Protein AF-A0A8C0Z9M3-F1 (afdb_monomer_lite)

Radius of gyration: 16.29 Å; chains: 1; bounding box: 30×34×45 Å

Sequence (94 aa):
PGSEDNTWEPEENLDCPDLIAEFLQSQKTAHESEKSEGSKRKAESDTEDKGEESKPKKKKEESEKPRGFARGFEPERIIGATDSSGELMFLMKW

Foldseek 3Di:
DFLVQKDKDFVVLCPPVPQVCVVVVVVCVVVVVVVVPDPDDDPPPDDDDDPDDDDDDDDPDPVPQDGDCRNVDDFPHFPDWDCVVVTIITTTGD

Structure (mmCIF, N/CA/C/O backbone):
data_AF-A0A8C0Z9M3-F1
#
_entry.id   AF-A0A8C0Z9M3-F1
#
loop_
_atom_site.group_PDB
_atom_site.id
_atom_site.type_symbol
_atom_site.label_atom_id
_atom_site.label_alt_id
_atom_site.label_comp_id
_atom_site.label_asym_id
_atom_site.label_entity_id
_atom_site.label_seq_id
_atom_site.pdbx_PDB_ins_code
_atom_site.Cartn_x
_atom_site.Cartn_y
_atom_site.Cartn_z
_atom_site.occupancy
_atom_site.B_iso_or_equiv
_atom_site.auth_seq_id
_atom_site.auth_comp_id
_atom_site.auth_asym_id
_atom_site.auth_atom_id
_atom_site.pdbx_PDB_model_num
ATOM 1 N N . PRO A 1 1 ? 20.319 -0.299 -0.052 1.00 40.44 1 PRO A N 1
ATOM 2 C CA . PRO A 1 1 ? 19.837 0.321 -1.306 1.00 40.44 1 PRO A CA 1
ATOM 3 C C . PRO A 1 1 ? 18.601 -0.433 -1.815 1.00 40.44 1 PRO A C 1
ATOM 5 O O . PRO A 1 1 ? 18.741 -1.472 -2.446 1.00 40.44 1 PRO A O 1
ATOM 8 N N . GLY A 1 2 ? 17.408 0.004 -1.415 1.00 52.97 2 GLY A N 1
ATOM 9 C CA . GLY A 1 2 ? 16.159 -0.683 -1.782 1.00 52.97 2 GLY A CA 1
ATOM 10 C C . GLY A 1 2 ? 14.891 -0.030 -1.234 1.00 52.97 2 GLY A C 1
ATOM 11 O O . GLY A 1 2 ? 13.859 -0.674 -1.168 1.00 52.97 2 GLY A O 1
ATOM 12 N N . SER A 1 3 ? 14.975 1.219 -0.770 1.00 55.97 3 SER A N 1
ATOM 13 C CA . SER A 1 3 ? 13.826 2.010 -0.308 1.00 55.97 3 SER A CA 1
ATOM 14 C C . SER A 1 3 ? 13.433 3.104 -1.303 1.00 55.97 3 SER A C 1
ATOM 16 O O . SER A 1 3 ? 12.419 3.758 -1.104 1.00 55.97 3 SER A O 1
ATOM 18 N N . GLU A 1 4 ? 14.233 3.319 -2.352 1.00 63.41 4 GLU A N 1
ATOM 19 C CA . GLU A 1 4 ? 13.984 4.329 -3.395 1.00 63.41 4 GLU A CA 1
ATOM 20 C C . GLU A 1 4 ? 12.887 3.894 -4.381 1.00 63.41 4 GLU A C 1
ATOM 22 O O . GLU A 1 4 ? 12.396 4.711 -5.155 1.00 63.41 4 GLU A O 1
ATOM 27 N N . ASP A 1 5 ? 12.493 2.620 -4.333 1.00 75.69 5 ASP A N 1
ATOM 28 C CA . ASP A 1 5 ? 11.456 2.044 -5.183 1.00 75.69 5 ASP A CA 1
ATOM 29 C C . ASP A 1 5 ? 10.074 2.013 -4.522 1.00 75.69 5 ASP A C 1
ATOM 31 O O . ASP A 1 5 ? 9.102 1.749 -5.221 1.00 75.69 5 ASP A O 1
ATOM 35 N N . ASN A 1 6 ? 9.970 2.282 -3.213 1.00 86.62 6 ASN A N 1
ATOM 36 C CA . ASN A 1 6 ? 8.694 2.248 -2.499 1.00 86.62 6 ASN A CA 1
ATOM 37 C C . ASN A 1 6 ? 7.747 3.326 -3.040 1.00 86.62 6 ASN A C 1
ATOM 39 O O . ASN A 1 6 ? 8.136 4.490 -3.161 1.00 86.62 6 ASN A O 1
ATOM 43 N N . THR A 1 7 ? 6.495 2.960 -3.308 1.00 88.56 7 THR A N 1
ATOM 44 C CA . THR A 1 7 ? 5.485 3.882 -3.848 1.00 88.56 7 THR A CA 1
ATOM 45 C C . THR A 1 7 ? 4.180 3.808 -3.066 1.00 88.56 7 THR A C 1
ATOM 47 O O . THR A 1 7 ? 3.818 2.757 -2.537 1.00 88.56 7 THR A O 1
ATOM 50 N N . TRP A 1 8 ? 3.492 4.947 -2.967 1.00 90.19 8 TRP A N 1
ATOM 51 C CA . TRP A 1 8 ? 2.128 5.023 -2.450 1.00 90.19 8 TRP A CA 1
ATOM 52 C C . TRP A 1 8 ? 1.158 4.734 -3.583 1.00 90.19 8 TRP A C 1
ATOM 54 O O . TRP A 1 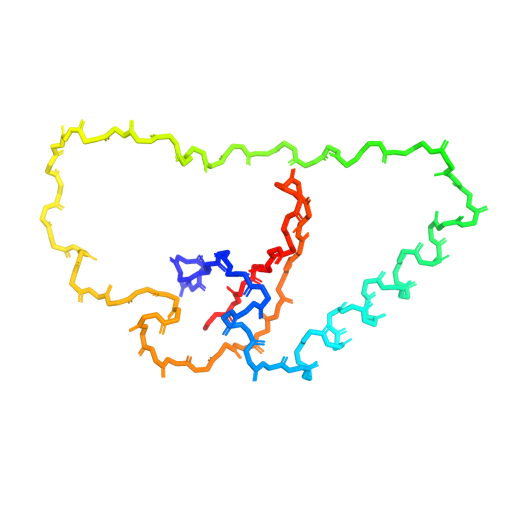8 ? 1.129 5.462 -4.572 1.00 90.19 8 TRP A O 1
ATOM 64 N N . GLU A 1 9 ? 0.398 3.661 -3.435 1.00 89.12 9 GLU A N 1
ATOM 65 C CA . GLU A 1 9 ? -0.477 3.138 -4.474 1.00 89.12 9 GLU A CA 1
ATOM 66 C C . GLU A 1 9 ? -1.895 3.018 -3.909 1.00 89.12 9 GLU A C 1
ATOM 68 O O . GLU A 1 9 ? -2.057 2.620 -2.746 1.00 89.12 9 GLU A O 1
ATOM 73 N N . PRO A 1 10 ? -2.923 3.393 -4.684 1.00 88.81 10 PRO A N 1
ATOM 74 C CA . PRO A 1 10 ? -4.306 3.251 -4.250 1.00 88.81 10 PRO A CA 1
ATOM 75 C C . PRO A 1 10 ? -4.679 1.771 -4.120 1.00 88.81 10 PRO A C 1
ATOM 77 O O . PRO A 1 10 ? -4.090 0.914 -4.783 1.00 88.81 10 PRO A O 1
ATOM 80 N N . GLU A 1 11 ? -5.698 1.472 -3.308 1.00 85.56 11 GLU A N 1
ATOM 81 C CA . GLU A 1 11 ? -6.284 0.123 -3.217 1.00 85.56 11 GLU A CA 1
ATOM 82 C C . GLU A 1 11 ? -6.600 -0.469 -4.596 1.00 85.56 11 GLU A C 1
ATOM 84 O O . GLU A 1 11 ? -6.355 -1.645 -4.831 1.00 85.56 11 GLU A O 1
ATOM 89 N N . GLU A 1 12 ? -7.052 0.364 -5.533 1.00 84.00 12 GLU A N 1
ATOM 90 C CA . GLU A 1 12 ? -7.403 -0.055 -6.892 1.00 84.00 12 GLU A CA 1
ATOM 91 C C . GLU A 1 12 ? -6.206 -0.541 -7.726 1.00 84.00 12 GLU A C 1
ATOM 93 O O . GLU A 1 12 ? -6.397 -1.332 -8.643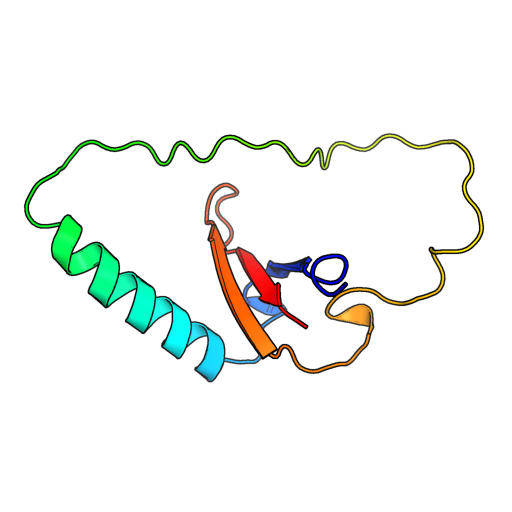 1.00 84.00 12 GLU A O 1
ATOM 98 N N . ASN A 1 13 ? -4.978 -0.098 -7.425 1.00 83.12 13 ASN A N 1
ATOM 99 C CA . ASN A 1 13 ? -3.770 -0.648 -8.055 1.00 83.12 13 ASN A CA 1
ATOM 100 C C . ASN A 1 13 ? -3.344 -1.965 -7.387 1.00 83.12 13 ASN A C 1
ATOM 102 O O . ASN A 1 13 ? -2.667 -2.790 -7.996 1.00 83.12 13 ASN A O 1
ATOM 106 N N . LEU A 1 14 ? -3.722 -2.171 -6.125 1.00 82.12 14 LEU A N 1
ATOM 107 C CA . LEU A 1 14 ? -3.369 -3.333 -5.320 1.00 82.12 14 LEU A CA 1
ATOM 108 C C . LEU A 1 14 ? -4.362 -4.464 -5.570 1.00 82.12 14 LEU A C 1
ATOM 110 O O . LEU A 1 14 ? -5.134 -4.837 -4.688 1.00 82.12 14 LEU A O 1
ATOM 114 N N . ASP A 1 15 ? -4.271 -5.098 -6.734 1.00 79.81 15 ASP A N 1
ATOM 115 C CA . ASP A 1 15 ? -5.002 -6.335 -7.050 1.00 79.81 15 ASP A CA 1
ATOM 116 C C . ASP A 1 15 ? -4.475 -7.557 -6.246 1.00 79.81 15 ASP A C 1
ATOM 118 O O . ASP A 1 15 ? -4.383 -8.678 -6.743 1.00 79.81 15 ASP A O 1
ATOM 122 N N . CYS A 1 16 ? -4.067 -7.350 -4.988 1.00 84.06 16 CYS A N 1
ATOM 123 C CA . CYS A 1 16 ? -3.407 -8.307 -4.097 1.00 84.06 16 CYS A CA 1
ATOM 124 C C . CYS A 1 16 ? -4.114 -8.343 -2.726 1.00 84.06 16 CYS A C 1
ATOM 126 O O . CYS A 1 16 ? -3.568 -7.849 -1.729 1.00 84.06 16 CYS A O 1
ATOM 128 N N . PRO A 1 17 ? -5.318 -8.940 -2.635 1.00 86.69 17 PRO A N 1
ATOM 129 C CA . PRO A 1 17 ? -6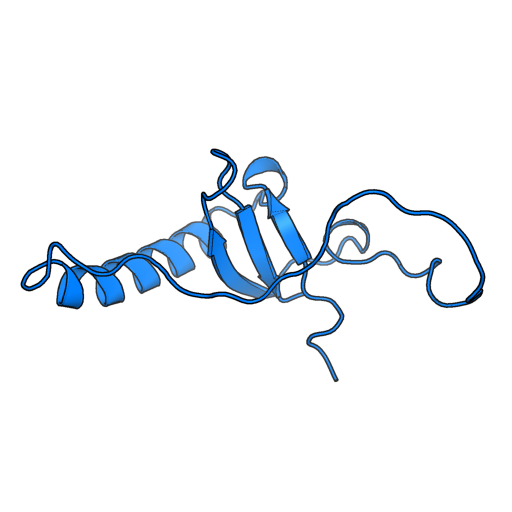.108 -8.967 -1.401 1.00 86.69 17 PRO A CA 1
ATOM 130 C C . PRO A 1 17 ? -5.382 -9.648 -0.233 1.00 86.69 17 PRO A C 1
ATOM 132 O O . PRO A 1 17 ? -5.607 -9.283 0.919 1.00 86.69 17 PRO A O 1
ATOM 135 N N . ASP A 1 18 ? -4.476 -10.587 -0.515 1.00 89.94 18 ASP A N 1
ATOM 136 C CA . ASP A 1 18 ? -3.703 -11.300 0.505 1.00 89.94 18 ASP A CA 1
ATOM 137 C C . ASP A 1 18 ? -2.727 -10.375 1.253 1.00 89.94 18 ASP A C 1
ATOM 139 O O . ASP A 1 18 ? -2.662 -10.408 2.484 1.00 89.94 18 ASP A O 1
ATOM 143 N N . LEU A 1 19 ? -2.016 -9.492 0.537 1.00 89.56 19 LEU A N 1
ATOM 144 C CA . LEU A 1 19 ? -1.079 -8.536 1.145 1.00 89.56 19 LEU A CA 1
ATOM 145 C C . LEU A 1 19 ? -1.818 -7.486 1.979 1.00 89.56 19 LEU A C 1
ATOM 147 O O . LEU A 1 19 ? -1.382 -7.142 3.082 1.00 89.56 19 LEU A O 1
ATOM 151 N N . ILE A 1 20 ? -2.957 -7.006 1.467 1.00 88.25 20 ILE A N 1
ATOM 152 C CA . ILE A 1 20 ? -3.845 -6.083 2.183 1.00 88.25 20 ILE A CA 1
ATOM 153 C C . ILE A 1 20 ? -4.358 -6.747 3.460 1.00 88.25 20 ILE A C 1
ATOM 155 O O . ILE A 1 20 ? -4.278 -6.155 4.538 1.00 88.25 20 ILE A O 1
ATOM 159 N N . ALA A 1 21 ? -4.847 -7.984 3.368 1.00 90.31 21 ALA A N 1
ATOM 160 C CA . ALA A 1 21 ? -5.358 -8.723 4.512 1.00 90.31 21 ALA A CA 1
ATOM 161 C C . ALA A 1 21 ? -4.278 -8.944 5.581 1.00 90.31 21 ALA A C 1
ATOM 163 O O . ALA A 1 21 ? -4.535 -8.662 6.752 1.00 90.31 21 ALA A O 1
ATOM 164 N N . GLU A 1 22 ? -3.070 -9.372 5.197 1.00 90.31 22 GLU A N 1
ATOM 165 C CA . GLU A 1 22 ? -1.944 -9.568 6.121 1.00 90.31 22 GLU A CA 1
ATOM 166 C C . GLU A 1 22 ? -1.602 -8.271 6.868 1.00 90.31 22 GLU A C 1
ATOM 168 O O . GLU A 1 22 ? -1.471 -8.262 8.101 1.00 90.31 22 GLU A O 1
ATOM 173 N N . PHE A 1 23 ? -1.502 -7.157 6.138 1.00 89.81 23 PHE A N 1
ATOM 174 C CA . PHE A 1 23 ? -1.181 -5.863 6.725 1.00 89.81 23 PHE A CA 1
ATOM 175 C C . PHE A 1 23 ? -2.295 -5.363 7.644 1.00 89.81 23 PHE A C 1
ATOM 177 O O . PHE A 1 23 ? -2.024 -4.991 8.786 1.00 89.81 23 PHE A O 1
ATOM 184 N N . LEU A 1 24 ? -3.553 -5.399 7.195 1.00 86.75 24 LEU A N 1
ATOM 185 C CA . LEU A 1 24 ? -4.698 -4.968 7.996 1.00 86.75 24 LEU A CA 1
ATOM 186 C C . LEU A 1 24 ? -4.899 -5.851 9.229 1.00 86.75 24 LEU A C 1
ATOM 188 O O . LEU A 1 24 ? -5.267 -5.338 10.280 1.00 86.75 24 LEU A O 1
ATOM 192 N N . GLN A 1 25 ? -4.659 -7.159 9.143 1.00 87.50 25 GLN A N 1
ATOM 193 C CA . GLN A 1 25 ? -4.729 -8.063 10.293 1.00 87.50 25 GLN A CA 1
ATOM 194 C C . GLN A 1 25 ? -3.621 -7.758 11.310 1.00 87.50 25 GLN A C 1
ATOM 196 O O . GLN A 1 25 ? -3.881 -7.715 12.518 1.00 87.50 25 GLN A O 1
ATOM 201 N N . SER A 1 26 ? -2.408 -7.480 10.832 1.00 85.56 26 SER A N 1
ATOM 202 C CA . SER A 1 26 ? -1.273 -7.091 11.679 1.00 85.56 26 SER A CA 1
ATOM 203 C C . SER A 1 26 ? -1.497 -5.720 12.333 1.00 85.56 26 SER A C 1
ATOM 205 O O . SER A 1 26 ? -1.278 -5.551 13.529 1.00 85.56 26 SER A O 1
ATOM 207 N N . GLN A 1 27 ? -2.026 -4.751 11.580 1.00 82.50 27 GLN A N 1
ATOM 208 C CA . GLN A 1 27 ? -2.427 -3.433 12.082 1.00 82.50 27 GLN A CA 1
ATOM 209 C C . GLN A 1 27 ? -3.567 -3.526 13.092 1.00 82.50 27 GLN A C 1
ATOM 211 O O . GLN A 1 27 ? -3.507 -2.895 14.140 1.00 82.50 27 GLN A O 1
ATOM 216 N N . LYS A 1 28 ? -4.601 -4.330 12.818 1.00 77.31 28 LYS A N 1
ATOM 217 C CA . LYS A 1 28 ? -5.735 -4.515 13.733 1.00 77.31 28 LYS A CA 1
ATOM 218 C C . LYS A 1 28 ? -5.293 -5.138 15.045 1.00 77.31 28 LYS A C 1
ATOM 220 O O . LYS A 1 28 ? -5.699 -4.645 16.081 1.00 77.31 28 LYS A O 1
ATOM 225 N N . THR A 1 29 ? -4.439 -6.156 15.028 1.00 73.38 29 THR A N 1
ATOM 226 C CA . THR A 1 29 ? -3.944 -6.774 16.270 1.00 73.38 29 THR A CA 1
ATOM 227 C C . THR A 1 29 ? -3.034 -5.836 17.068 1.00 73.38 29 THR A C 1
ATOM 229 O O . THR A 1 29 ? -3.177 -5.763 18.286 1.00 73.38 29 THR A O 1
ATOM 232 N N . ALA A 1 30 ? -2.177 -5.048 16.408 1.00 65.81 30 ALA A N 1
ATOM 233 C CA . ALA A 1 30 ? -1.362 -4.024 17.071 1.00 65.81 30 ALA A CA 1
ATOM 234 C C . AL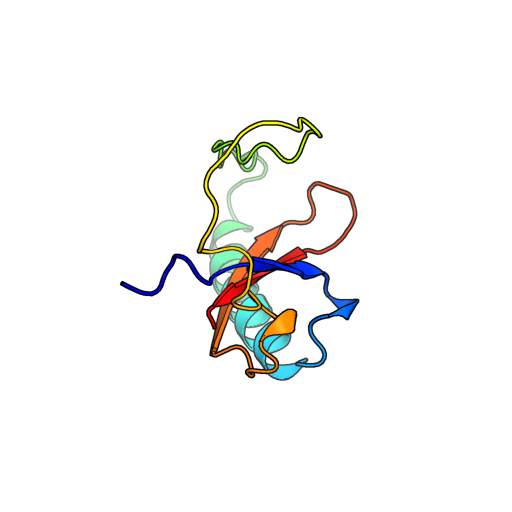A A 1 30 ? -2.200 -2.847 17.618 1.00 65.81 30 ALA A C 1
ATOM 236 O O . ALA A 1 30 ? -1.969 -2.368 18.728 1.00 65.81 30 ALA A O 1
ATOM 237 N N . HIS A 1 31 ? -3.209 -2.396 16.869 1.00 59.47 31 HIS A N 1
ATOM 238 C CA . HIS A 1 31 ? -4.058 -1.262 17.235 1.00 59.47 31 HIS A CA 1
ATOM 239 C C . HIS A 1 31 ? -5.205 -1.660 18.183 1.00 59.47 31 HIS A C 1
ATOM 241 O O . HIS A 1 31 ? -5.711 -0.812 18.915 1.00 59.47 31 HIS A O 1
ATOM 247 N N . GLU A 1 32 ? -5.640 -2.923 18.218 1.00 52.19 32 GLU A N 1
ATOM 248 C CA . GLU A 1 32 ? -6.653 -3.427 19.159 1.00 52.19 32 GLU A CA 1
ATOM 249 C C . GLU A 1 32 ? -6.096 -3.509 20.586 1.00 52.19 32 GLU A C 1
ATOM 251 O O . GLU A 1 32 ? -6.811 -3.168 21.528 1.00 52.19 32 GLU A O 1
ATOM 256 N N . SER A 1 33 ? -4.798 -3.801 20.753 1.00 51.31 33 SER A N 1
ATOM 257 C CA . SER A 1 33 ? -4.119 -3.640 22.047 1.00 51.31 33 SER A CA 1
ATOM 258 C C . SER A 1 33 ? -3.982 -2.181 22.505 1.00 51.31 33 SER A C 1
ATOM 260 O O . SER A 1 33 ? -3.828 -1.949 23.700 1.00 51.31 33 SER A O 1
ATOM 262 N N . GLU A 1 34 ? -4.087 -1.200 21.599 1.00 50.44 34 GLU A N 1
ATOM 263 C CA . GLU A 1 34 ? -4.012 0.237 21.927 1.00 50.44 34 GLU A CA 1
ATOM 264 C C . GLU A 1 34 ? -5.381 0.954 21.920 1.00 50.44 34 GLU A C 1
ATOM 266 O O . GLU A 1 34 ? -5.496 2.082 22.398 1.00 50.44 34 GLU A O 1
ATOM 271 N N . LYS A 1 35 ? -6.456 0.317 21.428 1.00 47.75 35 LYS A N 1
ATOM 272 C CA . LYS A 1 35 ? -7.812 0.909 21.376 1.00 47.75 35 LYS A CA 1
ATOM 273 C C . LYS A 1 35 ? -8.607 0.789 22.677 1.00 47.75 35 LYS A C 1
ATOM 275 O O . LYS A 1 35 ? -9.670 1.401 22.771 1.00 47.75 35 LYS A O 1
ATOM 280 N N . SER A 1 36 ? -8.125 0.038 23.667 1.00 45.88 36 SER A N 1
ATOM 281 C CA . SER A 1 36 ? -8.796 -0.110 24.967 1.00 45.88 36 SER A CA 1
ATOM 282 C C . SER A 1 36 ? -8.448 0.989 25.985 1.00 45.88 36 SER A C 1
ATOM 284 O O . SER A 1 36 ? -9.202 1.165 26.934 1.00 45.88 36 SER A O 1
ATOM 286 N N . GLU A 1 37 ? -7.402 1.794 25.763 1.00 43.84 37 GLU A N 1
ATOM 287 C CA . GLU A 1 37 ? -6.949 2.856 26.683 1.00 43.84 37 GLU A CA 1
ATOM 288 C C . GLU A 1 37 ? -6.462 4.099 25.907 1.00 43.84 37 GLU A C 1
ATOM 290 O O . GLU A 1 37 ? -5.289 4.467 25.953 1.00 43.84 37 GLU A O 1
ATOM 295 N N . GLY A 1 38 ? -7.331 4.789 25.157 1.00 39.31 38 GLY A N 1
ATOM 296 C CA . GLY A 1 38 ? -6.882 6.061 24.575 1.00 39.31 38 GLY A CA 1
ATOM 297 C C . GLY A 1 38 ? -7.677 6.641 23.426 1.00 39.31 38 GLY A C 1
ATOM 298 O O . GLY A 1 38 ? -7.183 6.765 22.309 1.00 39.31 38 GLY A O 1
ATOM 299 N N . SER A 1 39 ? -8.857 7.172 23.722 1.00 50.38 39 SER A N 1
ATOM 300 C CA . SER A 1 39 ? -9.454 8.231 22.908 1.00 50.38 39 SER A CA 1
ATOM 301 C C . SER A 1 39 ? -8.617 9.524 23.025 1.00 50.38 39 SER A C 1
ATOM 303 O O . SER A 1 39 ? -9.028 10.441 23.733 1.00 50.38 39 SER A O 1
ATOM 305 N N . LYS A 1 40 ? -7.420 9.576 22.410 1.00 49.72 40 LYS A N 1
ATOM 306 C CA . LYS A 1 40 ? -6.578 10.765 22.116 1.00 49.72 40 LYS A CA 1
ATOM 307 C C . LYS A 1 40 ? -5.167 10.323 21.687 1.00 49.72 40 LYS A C 1
ATOM 309 O O . LYS A 1 40 ? -4.269 10.341 22.518 1.00 49.72 40 LYS A O 1
ATOM 314 N N . ARG A 1 41 ? -4.933 10.043 20.404 1.00 44.72 41 ARG A N 1
ATOM 315 C CA . ARG A 1 41 ? -3.693 10.454 19.717 1.00 44.72 41 ARG A CA 1
ATOM 316 C C . ARG A 1 41 ? -4.058 10.762 18.276 1.00 44.72 41 ARG A C 1
ATOM 318 O O . ARG A 1 41 ? -4.456 9.881 17.525 1.00 44.72 41 ARG A O 1
ATOM 325 N N . LYS A 1 42 ? -3.994 12.050 17.934 1.00 44.38 42 LYS A N 1
ATOM 326 C CA . LYS A 1 42 ? -3.859 12.464 16.544 1.00 44.38 42 LYS A CA 1
ATOM 327 C C . LYS A 1 42 ? -2.682 11.678 15.978 1.00 44.38 42 LYS A C 1
ATOM 329 O O . LYS A 1 42 ? -1.637 11.618 16.625 1.00 44.38 42 LYS A O 1
ATOM 334 N N . ALA A 1 43 ? -2.880 11.070 14.820 1.00 43.00 43 ALA A N 1
ATOM 335 C CA . ALA A 1 43 ? -1.798 10.583 13.993 1.00 43.00 43 ALA A CA 1
ATOM 336 C C . ALA A 1 43 ? -0.949 11.796 13.579 1.00 43.00 43 ALA A C 1
ATOM 338 O O . ALA A 1 43 ? -1.201 12.436 12.566 1.00 43.00 43 ALA A O 1
ATOM 339 N N . GLU A 1 44 ? 0.004 12.174 14.426 1.00 48.25 44 GLU A N 1
ATOM 340 C CA . GLU A 1 44 ? 1.162 12.949 14.010 1.00 48.25 44 GLU A CA 1
ATOM 341 C C . GLU A 1 44 ? 2.214 11.935 13.571 1.00 48.25 44 GLU A C 1
ATOM 343 O O . GLU A 1 44 ? 2.982 11.411 14.372 1.00 48.25 44 GLU A O 1
ATOM 348 N N . SER A 1 45 ? 2.207 11.636 12.276 1.00 41.19 45 SER A N 1
ATOM 349 C CA . SER A 1 45 ? 3.447 11.390 11.554 1.00 41.19 45 SER A CA 1
ATOM 350 C C . SER A 1 45 ? 3.544 12.490 10.509 1.00 41.19 45 SER A C 1
ATOM 352 O O . SER A 1 45 ? 3.175 12.320 9.351 1.00 41.19 45 SER A O 1
ATOM 354 N N . ASP A 1 46 ? 3.971 13.654 10.984 1.00 48.75 46 ASP A N 1
ATOM 355 C CA . ASP A 1 46 ? 4.552 14.697 10.157 1.00 48.75 46 ASP A CA 1
ATOM 356 C C . ASP A 1 46 ? 5.800 14.122 9.477 1.00 48.75 46 ASP A C 1
ATOM 358 O O . ASP A 1 46 ? 6.761 13.750 10.148 1.00 48.75 46 ASP A O 1
ATOM 362 N N . THR A 1 47 ? 5.754 13.967 8.157 1.00 37.19 47 THR A N 1
ATOM 363 C CA . THR A 1 47 ? 6.863 14.320 7.264 1.00 37.19 47 THR A CA 1
ATOM 364 C C . THR A 1 47 ? 6.274 14.496 5.866 1.00 37.19 47 THR A C 1
ATOM 366 O O . THR A 1 47 ? 5.752 13.563 5.260 1.00 37.19 47 THR A O 1
ATOM 369 N N . GLU A 1 48 ? 6.333 15.734 5.395 1.00 47.78 48 GLU A N 1
ATOM 370 C CA . GLU A 1 48 ? 6.046 16.172 4.036 1.00 47.78 48 GLU A CA 1
ATOM 371 C C . GLU A 1 48 ? 6.714 15.283 2.966 1.00 47.78 48 GLU A C 1
ATOM 373 O O . GLU A 1 48 ? 7.930 15.113 2.974 1.00 47.78 48 GLU A O 1
ATOM 378 N N . ASP A 1 49 ? 5.951 14.835 1.965 1.00 39.41 49 ASP A N 1
ATOM 379 C CA . ASP A 1 49 ? 6.464 14.693 0.594 1.00 39.41 49 ASP A CA 1
ATOM 380 C C . ASP A 1 49 ? 5.459 15.299 -0.393 1.00 39.41 49 ASP A C 1
ATOM 382 O O . ASP A 1 49 ? 4.667 14.650 -1.067 1.00 39.41 49 ASP A O 1
ATOM 386 N N . LYS A 1 50 ? 5.415 16.629 -0.344 1.00 50.78 50 LYS A N 1
ATOM 387 C CA . LYS A 1 50 ? 5.383 17.544 -1.486 1.00 50.78 50 LYS A CA 1
ATOM 388 C C . LYS A 1 50 ? 4.973 16.948 -2.851 1.00 50.78 50 LYS A C 1
ATOM 390 O O . LYS A 1 50 ? 5.785 16.828 -3.765 1.00 50.78 50 LYS A O 1
ATOM 395 N N . GLY A 1 51 ? 3.674 16.730 -3.029 1.00 42.78 51 GLY A N 1
ATOM 396 C CA . GLY A 1 51 ? 3.049 16.454 -4.324 1.00 42.78 51 GLY A CA 1
ATOM 397 C C . GLY A 1 51 ? 2.388 17.670 -4.980 1.00 42.78 51 GLY A C 1
ATOM 398 O O . GLY A 1 51 ? 1.459 17.486 -5.757 1.00 42.78 51 GLY A O 1
ATOM 399 N N . GLU A 1 52 ? 2.798 18.907 -4.665 1.00 43.12 52 GLU A N 1
ATOM 400 C CA . GLU A 1 52 ? 2.334 20.082 -5.413 1.00 43.12 52 GLU A CA 1
ATOM 401 C C . GLU A 1 52 ? 3.238 20.323 -6.630 1.00 43.12 52 GLU A C 1
ATOM 403 O O . GLU A 1 52 ? 4.441 20.582 -6.533 1.00 43.12 52 GLU A O 1
ATOM 408 N N . GLU A 1 53 ? 2.604 20.178 -7.788 1.00 54.06 53 GLU A N 1
ATOM 409 C CA . GLU A 1 53 ? 2.968 20.652 -9.115 1.00 54.06 53 GLU A CA 1
ATOM 410 C C . GLU A 1 53 ? 4.017 21.782 -9.135 1.00 54.06 53 GLU A C 1
ATOM 412 O O . GLU A 1 53 ? 3.739 22.937 -8.827 1.00 54.06 53 GLU A O 1
ATOM 417 N N . SER A 1 54 ? 5.245 21.471 -9.565 1.00 43.50 54 SER A N 1
ATOM 418 C CA . SER A 1 54 ? 6.227 22.476 -10.001 1.00 43.50 54 SER A CA 1
ATOM 419 C C . SER A 1 54 ? 7.310 21.860 -10.901 1.00 43.50 54 SER A C 1
ATOM 421 O O . SER A 1 54 ? 8.354 21.391 -10.451 1.00 43.50 54 SER A O 1
ATOM 423 N N . LYS A 1 55 ? 7.095 21.901 -12.221 1.00 60.62 55 LYS A N 1
ATOM 424 C CA . LYS A 1 55 ? 8.189 21.939 -13.225 1.00 60.62 55 LYS A CA 1
ATOM 425 C C . LYS A 1 55 ? 8.846 23.339 -13.192 1.00 60.62 55 LYS A C 1
ATOM 427 O O . LYS A 1 55 ? 8.151 24.270 -12.798 1.00 60.62 55 LYS A O 1
ATOM 432 N N . PRO A 1 56 ? 10.072 23.594 -13.726 1.00 66.62 56 PRO A N 1
ATOM 433 C CA . PRO A 1 56 ? 11.068 22.699 -14.350 1.00 66.62 56 PRO A CA 1
ATOM 434 C C . PRO A 1 56 ? 12.547 22.938 -13.900 1.00 66.62 56 PRO A C 1
ATOM 436 O O . PRO A 1 56 ? 12.908 24.056 -13.545 1.00 66.62 56 PRO A O 1
ATOM 439 N N . LYS A 1 57 ? 13.443 21.935 -14.056 1.00 48.84 57 LYS A N 1
ATOM 440 C CA . LYS A 1 57 ? 14.804 22.009 -14.686 1.00 48.84 57 LYS A CA 1
ATOM 441 C C . LYS A 1 57 ? 15.771 20.891 -14.221 1.00 48.84 57 LYS A C 1
ATOM 443 O O . LYS A 1 57 ? 16.315 20.927 -13.131 1.00 48.84 57 LYS A O 1
ATOM 448 N N . LYS A 1 58 ? 16.063 19.985 -15.167 1.00 53.91 58 LYS A N 1
ATOM 449 C CA . LYS A 1 58 ? 17.280 19.161 -15.357 1.00 53.91 58 LYS A CA 1
ATOM 450 C C . LYS A 1 58 ? 17.852 18.358 -14.165 1.00 53.91 58 LYS A C 1
ATOM 452 O O . LYS A 1 58 ? 18.823 18.774 -13.546 1.00 53.91 58 LYS A O 1
ATOM 457 N N . LYS A 1 59 ? 17.477 17.075 -14.115 1.00 50.19 59 LYS A N 1
ATOM 458 C CA . LYS A 1 59 ? 18.432 15.964 -14.288 1.00 50.19 59 LYS A CA 1
ATOM 459 C C . LYS A 1 59 ? 17.842 14.981 -15.304 1.00 50.19 59 LYS A C 1
ATOM 461 O O . LYS A 1 59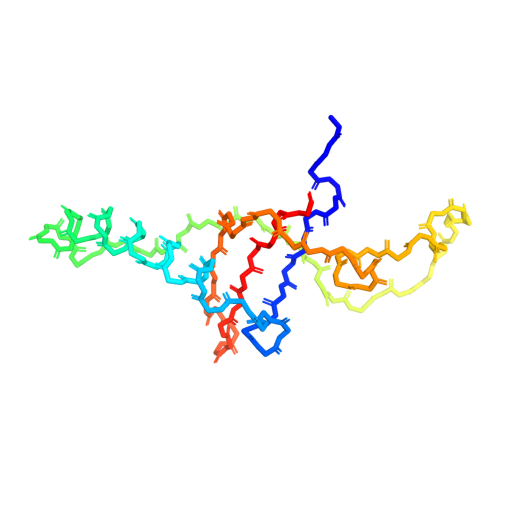 ? 16.806 14.377 -15.064 1.00 50.19 59 LYS A O 1
ATOM 466 N N . LYS A 1 60 ? 18.460 14.917 -16.485 1.00 52.97 60 LYS A N 1
ATOM 467 C CA . LYS A 1 60 ? 18.315 13.779 -17.398 1.00 52.97 60 LYS A CA 1
ATOM 468 C C . LYS A 1 60 ? 18.923 12.558 -16.695 1.00 52.97 60 LYS A C 1
ATOM 470 O O . LYS A 1 60 ? 19.917 12.735 -15.996 1.00 52.97 60 LYS A O 1
ATOM 475 N N . GLU A 1 61 ? 18.354 11.385 -16.973 1.00 48.12 61 GLU A N 1
ATOM 476 C CA . GLU A 1 61 ? 18.942 10.043 -16.783 1.00 48.12 61 GLU A CA 1
ATOM 477 C C . GLU A 1 61 ? 18.513 9.181 -15.574 1.00 48.12 61 GLU A C 1
ATOM 479 O O . GLU A 1 61 ? 19.160 8.185 -15.276 1.00 48.12 61 GLU A O 1
ATOM 484 N N . GLU A 1 62 ? 17.366 9.451 -14.941 1.00 52.78 62 GLU A N 1
ATOM 485 C CA . GLU A 1 62 ? 16.702 8.439 -14.079 1.00 52.78 62 GLU A CA 1
ATOM 486 C C . GLU A 1 62 ? 15.197 8.277 -14.352 1.00 52.78 62 GLU A C 1
ATOM 488 O O . GLU A 1 62 ? 14.508 7.486 -13.721 1.00 52.78 62 GLU A O 1
ATOM 493 N N . SER A 1 63 ? 14.675 9.009 -15.335 1.00 53.94 63 SER A N 1
ATOM 494 C CA . SER A 1 63 ? 13.253 9.052 -15.689 1.00 53.94 63 SER A CA 1
ATOM 495 C C . SER A 1 63 ? 12.823 7.989 -16.710 1.00 53.94 63 SER A C 1
ATOM 497 O O . SER A 1 63 ? 11.716 8.075 -17.227 1.00 53.94 63 SER A O 1
ATOM 499 N N . GLU A 1 64 ? 13.692 7.035 -17.054 1.00 58.59 64 GLU A N 1
ATOM 500 C CA . GLU A 1 64 ? 13.353 5.934 -17.977 1.00 58.59 64 GLU A CA 1
ATOM 501 C C . GLU A 1 64 ? 13.099 4.604 -17.278 1.00 58.59 64 GLU A C 1
ATOM 503 O O . GLU A 1 64 ? 12.528 3.699 -17.882 1.00 58.59 64 GLU A O 1
ATOM 508 N N . LYS A 1 65 ? 13.502 4.462 -16.012 1.00 69.88 65 LYS A N 1
ATOM 509 C CA . LYS A 1 65 ? 13.172 3.252 -15.271 1.00 69.88 65 LYS A CA 1
ATOM 510 C C . LYS A 1 65 ? 11.750 3.423 -14.764 1.00 69.88 65 LYS A C 1
ATOM 512 O O . LYS A 1 65 ? 11.501 4.389 -14.037 1.00 69.88 65 LYS A O 1
ATOM 517 N N . PRO A 1 66 ? 10.818 2.540 -15.148 1.00 74.38 66 PRO A N 1
ATOM 518 C CA . PRO A 1 66 ? 9.532 2.533 -14.486 1.00 74.38 66 PRO A CA 1
ATOM 519 C C . PRO A 1 66 ? 9.754 2.421 -12.967 1.00 74.38 66 PRO A C 1
ATOM 521 O O . PRO A 1 66 ? 10.751 1.846 -12.526 1.00 74.38 66 PRO A O 1
ATOM 524 N N . ARG A 1 67 ? 8.866 3.005 -12.165 1.00 82.25 67 ARG A N 1
ATOM 525 C CA . ARG A 1 67 ? 8.879 2.918 -10.695 1.00 82.25 67 ARG A CA 1
ATOM 526 C C . ARG A 1 67 ? 7.558 2.324 -10.222 1.00 82.25 67 ARG A C 1
ATOM 528 O O . ARG A 1 67 ? 6.576 2.393 -10.960 1.00 82.25 67 ARG A O 1
ATOM 535 N N . GLY A 1 68 ? 7.555 1.737 -9.031 1.00 83.19 68 GLY A N 1
ATOM 536 C CA . GLY A 1 68 ? 6.379 1.077 -8.469 1.00 83.19 68 GLY A CA 1
ATOM 537 C C . GLY A 1 68 ? 5.689 0.120 -9.444 1.00 83.19 68 GLY A C 1
ATOM 538 O O . GLY A 1 68 ? 6.366 -0.625 -10.161 1.00 83.19 68 GLY A O 1
ATOM 539 N N . PHE A 1 69 ? 4.359 0.219 -9.551 1.00 81.38 69 PHE A N 1
ATOM 540 C CA . PHE A 1 69 ? 3.545 -0.618 -10.447 1.00 81.38 69 PHE A CA 1
ATOM 541 C C . PHE A 1 69 ? 3.952 -0.524 -11.916 1.00 81.38 69 PHE A C 1
ATOM 543 O O . PHE A 1 69 ? 3.866 -1.512 -12.645 1.00 81.38 69 PHE A O 1
ATOM 550 N N . ALA A 1 70 ? 4.454 0.630 -12.371 1.00 82.56 70 ALA A N 1
ATOM 551 C CA . ALA A 1 70 ? 4.862 0.792 -13.764 1.00 82.56 70 ALA A CA 1
ATOM 552 C C . ALA A 1 70 ? 6.005 -0.165 -14.149 1.00 82.56 70 ALA A C 1
ATOM 554 O O . ALA A 1 70 ? 6.260 -0.365 -15.337 1.00 82.56 70 ALA A O 1
ATOM 555 N N . ARG A 1 71 ? 6.719 -0.743 -13.165 1.00 83.69 71 ARG A N 1
ATOM 556 C CA . ARG A 1 71 ? 7.782 -1.731 -13.406 1.00 83.69 71 ARG A CA 1
ATOM 557 C C . ARG A 1 71 ? 7.239 -3.097 -13.798 1.00 83.69 71 ARG A C 1
ATOM 559 O O . ARG A 1 71 ? 8.002 -3.886 -14.349 1.00 83.69 71 ARG A O 1
ATOM 566 N N . GLY A 1 72 ? 5.969 -3.375 -13.502 1.00 81.50 72 GLY A N 1
ATOM 567 C CA . GLY A 1 72 ? 5.357 -4.686 -13.700 1.00 81.50 72 GLY A CA 1
ATOM 568 C C . GLY A 1 72 ? 5.945 -5.781 -12.805 1.00 81.50 72 GLY A C 1
ATOM 569 O O . GLY A 1 72 ? 5.845 -6.953 -13.154 1.00 81.50 72 GLY A O 1
ATOM 570 N N . PHE A 1 73 ? 6.599 -5.415 -11.696 1.00 82.44 73 PHE A N 1
ATOM 571 C CA . PHE A 1 73 ? 6.949 -6.377 -10.649 1.00 82.44 73 PHE A CA 1
ATOM 572 C C . PHE A 1 73 ? 5.765 -6.562 -9.713 1.00 82.44 73 PHE A C 1
ATOM 574 O O . PHE A 1 73 ? 4.917 -5.682 -9.626 1.00 82.44 73 PHE A O 1
ATOM 581 N N . GLU A 1 74 ? 5.711 -7.699 -9.029 1.00 83.50 74 GLU A N 1
ATOM 582 C CA . GLU A 1 74 ? 4.788 -7.887 -7.916 1.00 83.50 74 GLU A CA 1
ATOM 583 C C . GLU A 1 74 ? 5.389 -7.253 -6.660 1.00 83.50 74 GLU A C 1
ATOM 585 O O . GLU A 1 74 ? 6.600 -7.352 -6.441 1.00 83.50 74 GLU A O 1
ATOM 590 N N . PRO A 1 75 ? 4.573 -6.594 -5.835 1.00 87.31 75 PRO A N 1
ATOM 591 C CA . PRO A 1 75 ? 5.056 -6.016 -4.596 1.00 87.31 75 PRO A CA 1
ATOM 592 C C . PRO A 1 75 ? 5.381 -7.097 -3.560 1.00 87.31 75 PRO A C 1
ATOM 594 O O . PRO A 1 75 ? 4.666 -8.087 -3.423 1.00 87.31 75 PRO A O 1
ATOM 597 N N . GLU A 1 76 ? 6.432 -6.882 -2.770 1.00 89.19 76 GLU A N 1
ATOM 598 C CA . GLU A 1 76 ? 6.832 -7.780 -1.686 1.00 89.19 76 GLU A CA 1
ATOM 599 C C . GLU A 1 76 ? 5.859 -7.725 -0.497 1.00 89.19 76 GLU A C 1
ATOM 601 O O . GLU A 1 76 ? 5.481 -8.761 0.049 1.00 89.19 76 GLU A O 1
ATOM 606 N N . ARG A 1 77 ? 5.512 -6.515 -0.026 1.00 89.81 77 ARG A N 1
ATOM 607 C CA . ARG A 1 77 ? 4.669 -6.301 1.167 1.00 89.81 77 ARG A CA 1
ATOM 608 C C . ARG A 1 77 ? 4.184 -4.852 1.273 1.00 89.81 77 ARG A C 1
ATOM 610 O O . ARG A 1 77 ? 4.888 -3.917 0.898 1.00 89.81 77 ARG A O 1
ATOM 617 N N . ILE A 1 78 ? 3.022 -4.662 1.897 1.00 91.00 78 ILE A N 1
ATOM 618 C CA . ILE A 1 78 ? 2.563 -3.356 2.386 1.00 91.00 78 ILE A CA 1
ATOM 619 C C . ILE A 1 78 ? 3.306 -2.994 3.674 1.00 91.00 78 ILE A C 1
ATOM 621 O O . ILE A 1 78 ? 3.240 -3.715 4.670 1.00 91.00 78 ILE A O 1
ATOM 625 N N . ILE A 1 79 ? 4.001 -1.862 3.662 1.00 90.81 79 ILE A N 1
ATOM 626 C CA . ILE A 1 79 ? 4.766 -1.361 4.814 1.00 90.81 79 ILE A CA 1
ATOM 627 C C . ILE A 1 79 ? 4.095 -0.165 5.503 1.00 90.81 79 ILE A C 1
ATOM 629 O O . ILE A 1 79 ? 4.520 0.228 6.587 1.00 90.81 79 ILE A O 1
ATOM 633 N N . GLY A 1 80 ? 3.033 0.389 4.913 1.00 89.69 80 GLY A N 1
ATOM 634 C CA . GLY A 1 80 ? 2.252 1.486 5.482 1.00 89.69 80 GLY A CA 1
ATOM 635 C C . GLY A 1 80 ? 0.888 1.634 4.809 1.00 89.69 80 GLY A C 1
ATOM 636 O O . GLY A 1 80 ? 0.703 1.176 3.686 1.00 89.69 80 GLY A O 1
ATOM 637 N N . ALA A 1 81 ? -0.058 2.280 5.490 1.00 90.50 81 ALA A N 1
ATOM 638 C CA . ALA A 1 81 ? -1.353 2.662 4.930 1.00 90.50 81 ALA A CA 1
ATOM 639 C C . ALA A 1 81 ? -1.786 4.024 5.483 1.00 90.50 81 ALA A C 1
ATOM 641 O O . ALA A 1 81 ? -1.484 4.341 6.635 1.00 90.50 81 ALA A O 1
ATOM 642 N N . THR A 1 82 ? -2.486 4.811 4.671 1.00 87.75 82 THR A N 1
ATOM 643 C CA . THR A 1 82 ? -3.044 6.118 5.044 1.00 87.75 82 THR A CA 1
ATOM 644 C C . THR A 1 82 ? -4.382 6.344 4.341 1.00 87.75 82 THR A C 1
ATOM 646 O O . THR A 1 82 ? -4.566 5.899 3.213 1.00 87.75 82 THR A O 1
ATOM 649 N N . ASP A 1 83 ? -5.303 7.043 5.002 1.00 85.94 83 ASP A N 1
ATOM 650 C CA . ASP A 1 83 ? -6.633 7.423 4.501 1.00 85.94 83 ASP A CA 1
ATOM 651 C C . ASP A 1 83 ? -6.826 8.956 4.428 1.00 85.94 83 ASP A C 1
ATOM 653 O O . ASP A 1 83 ? -7.944 9.458 4.304 1.00 85.94 83 ASP A O 1
ATOM 657 N N . SER A 1 84 ? -5.735 9.729 4.507 1.00 76.94 84 SER A N 1
ATOM 658 C CA . SER A 1 84 ? -5.764 11.187 4.704 1.00 76.94 84 SER A CA 1
ATOM 659 C C . SER A 1 84 ? -6.453 11.995 3.594 1.00 76.94 84 SER A C 1
ATOM 661 O O . SER A 1 84 ? -6.971 13.078 3.870 1.00 76.94 84 SER A O 1
ATOM 663 N N . SER A 1 85 ? -6.489 11.497 2.357 1.00 73.19 85 SER A N 1
ATOM 664 C CA . SER A 1 85 ? -7.176 12.133 1.220 1.00 73.19 85 SER A CA 1
ATOM 665 C C . SER A 1 85 ? -8.645 11.712 1.079 1.00 73.19 85 SER A C 1
ATOM 667 O O . SER A 1 85 ? -9.323 12.171 0.160 1.00 73.19 85 SER A O 1
ATOM 669 N N . GLY A 1 86 ? -9.151 10.851 1.970 1.00 82.31 86 GLY A N 1
ATOM 670 C CA . GLY A 1 86 ? -10.436 10.165 1.798 1.00 82.31 86 GLY A CA 1
ATOM 671 C C . GLY A 1 86 ? -10.358 8.943 0.878 1.00 82.31 86 GLY A C 1
ATOM 672 O O . GLY A 1 86 ? -11.374 8.292 0.647 1.00 82.31 86 GLY A O 1
ATOM 673 N N . GLU A 1 87 ? -9.162 8.623 0.386 1.00 84.19 87 GLU A N 1
ATOM 674 C CA . GLU A 1 87 ?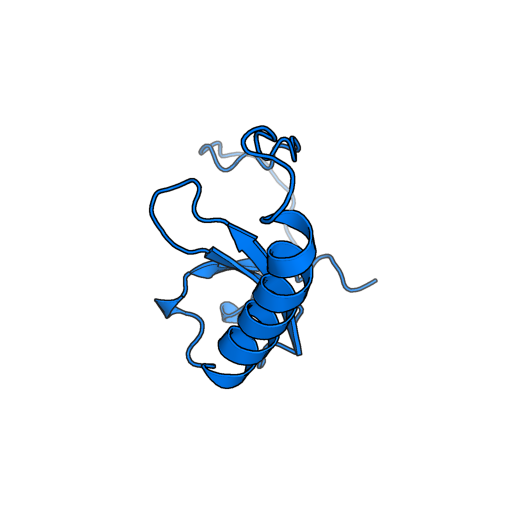 -8.849 7.430 -0.390 1.00 84.19 87 GLU A CA 1
ATOM 675 C C . GLU A 1 87 ? -7.820 6.596 0.375 1.00 84.19 87 GLU A C 1
ATOM 677 O O . GLU A 1 87 ? -6.875 7.138 0.955 1.00 84.19 87 GLU A O 1
ATOM 682 N N . LEU A 1 88 ? -8.022 5.279 0.406 1.00 85.12 88 LEU A N 1
ATOM 683 C CA . LEU A 1 88 ? -7.115 4.362 1.080 1.00 85.12 88 LEU A CA 1
ATOM 684 C C . LEU A 1 88 ? -5.889 4.123 0.194 1.00 85.12 88 LEU A C 1
ATOM 686 O O . LEU A 1 88 ? -5.974 3.476 -0.850 1.00 85.12 88 LEU A O 1
ATOM 690 N N . MET A 1 89 ? -4.746 4.648 0.626 1.00 88.25 89 MET A N 1
ATOM 691 C CA . MET A 1 89 ? -3.458 4.456 -0.032 1.00 88.25 89 MET A CA 1
ATOM 692 C C . MET A 1 89 ? -2.566 3.543 0.796 1.00 88.25 89 MET A C 1
ATOM 694 O O . MET A 1 89 ? -2.513 3.645 2.026 1.00 88.25 89 MET A O 1
ATOM 698 N N . PHE A 1 90 ? -1.796 2.700 0.118 1.00 89.06 90 PHE A N 1
ATOM 699 C CA . PHE A 1 90 ? -0.832 1.813 0.750 1.00 89.06 90 PHE A CA 1
ATOM 700 C C . PHE A 1 90 ? 0.573 2.068 0.229 1.00 89.06 90 PHE A C 1
ATOM 702 O O . PHE A 1 90 ? 0.799 2.247 -0.965 1.00 89.06 90 PHE A O 1
ATOM 709 N N . LEU A 1 91 ? 1.535 2.052 1.144 1.00 90.94 91 LEU A N 1
ATOM 710 C CA . LEU A 1 91 ? 2.944 2.114 0.812 1.00 90.94 91 LEU A CA 1
ATOM 711 C C . LEU A 1 91 ? 3.428 0.705 0.490 1.00 90.94 91 LEU A C 1
ATOM 713 O O . LEU A 1 91 ? 3.533 -0.155 1.372 1.00 90.94 91 LEU A O 1
ATOM 717 N N . MET A 1 92 ? 3.726 0.492 -0.781 1.00 88.38 92 MET A N 1
ATOM 718 C CA . MET A 1 92 ? 4.228 -0.758 -1.322 1.00 88.38 92 MET A CA 1
ATOM 719 C C . MET A 1 92 ? 5.741 -0.816 -1.227 1.00 88.38 92 MET A C 1
ATOM 721 O O . MET A 1 92 ? 6.436 0.122 -1.625 1.00 88.38 92 MET A O 1
ATOM 725 N N . LYS A 1 93 ? 6.243 -1.950 -0.742 1.00 87.06 93 LYS A N 1
ATOM 726 C CA . LYS A 1 93 ? 7.622 -2.357 -0.960 1.00 87.06 93 LYS A CA 1
ATOM 727 C C . LYS A 1 93 ? 7.668 -3.285 -2.168 1.00 87.06 93 LYS A C 1
ATOM 729 O O . LYS A 1 93 ? 6.937 -4.271 -2.185 1.00 87.06 93 LYS A O 1
ATOM 734 N N . TRP A 1 94 ? 8.518 -2.953 -3.131 1.00 84.12 94 TRP A N 1
ATOM 735 C CA . TRP A 1 94 ? 8.778 -3.705 -4.362 1.00 84.12 94 TRP A CA 1
ATOM 736 C C . TRP A 1 94 ? 10.100 -4.462 -4.296 1.00 84.12 94 TRP A C 1
ATOM 738 O O . TRP A 1 94 ? 10.933 -4.098 -3.431 1.00 84.12 94 TRP A O 1
#

Secondary structure (DSSP, 8-state):
--STT-EEEEGGG---HHHHHHHHHHHHHHHHTTTTS-S------------S--------SSTTS--GGGG-PPP-EEEEEE-TTSS-EEEEE-

Organism: Cyanistes caeruleus (NCBI:txid156563)

pLDDT: mean 70.39, std 18.3, range [37.19, 91.0]

InterPro domains:
  IPR000953 Chromo/chromo shadow domain [PS50013] (1-35)
  IPR000953 Chromo/chromo shadow domain [PS50013] (73-94)
  IPR008251 Chromo shadow domain [PF01393] (69-94)
  IPR016197 Chromo-like domain superfamily [SSF54160] (3-94)
  IPR016197 Chromo-like domain superfamily [SSF54160] (59-94)
  IPR023780 Chromo domain [PF00385] (3-25)
  IPR051219 Heterochromatin-associated chromo domain-containing protein [PTHR22812] (4-94)